Protein AF-A0A447XPR4-F1 (afdb_monomer_lite)

Organism: Escherichia coli (NCBI:txid562)

Secondary structure (DSSP, 8-state):
-------EEEEEEEEEEEETTEEEEEEEEEEEE--SSTT----EEEEEEEEEE-SSEEEETTEEEEEEEE-SSEEEEEEEEEE---B-GGG-S-TTTTTSPPB--EEEEEEEEEEEETTEEEEEEEEEESSSSS--EEEEEEEE--EEETTEEE--EEEEEE-

InterPro domains:
  IPR010583 MltA-interacting MipA [PF06629] (26-159)
  IPR010583 MltA-interacting MipA [PTHR38776] (8-159)

Structure (mmCIF, N/CA/C/O backbone):
data_AF-A0A447XPR4-F1
#
_entry.id   AF-A0A447XPR4-F1
#
loop_
_atom_site.group_PDB
_atom_site.id
_atom_site.type_symbol
_atom_site.label_atom_id
_atom_site.label_alt_id
_atom_site.label_comp_id
_atom_site.label_asym_id
_atom_site.label_entity_id
_atom_site.label_seq_id
_atom_site.pdbx_PDB_ins_code
_atom_site.Cartn_x
_atom_site.Cartn_y
_atom_site.Cartn_z
_atom_site.occupancy
_atom_site.B_iso_or_equiv
_atom_site.auth_seq_id
_atom_site.auth_comp_id
_atom_site.auth_asym_id
_atom_site.auth_atom_id
_atom_site.pdbx_PDB_model_num
ATOM 1 N N . MET A 1 1 ? -11.803 1.431 -34.911 1.00 31.41 1 MET A N 1
ATOM 2 C CA . MET A 1 1 ? -10.646 1.442 -33.993 1.00 31.41 1 MET A CA 1
ATOM 3 C C . MET A 1 1 ? -11.078 0.717 -32.724 1.00 31.41 1 MET A C 1
ATOM 5 O O . MET A 1 1 ? -11.823 1.290 -31.942 1.00 31.41 1 MET A O 1
ATOM 9 N N . LEU A 1 2 ? -10.774 -0.583 -32.605 1.00 31.17 2 LEU A N 1
ATOM 10 C CA . LEU A 1 2 ? -11.111 -1.371 -31.412 1.00 31.17 2 LEU A CA 1
ATOM 11 C C . LEU A 1 2 ? -10.099 -1.040 -30.312 1.00 31.17 2 LEU A C 1
ATOM 13 O O . LEU A 1 2 ? -8.899 -1.207 -30.506 1.00 31.17 2 LEU A O 1
ATOM 17 N N . ILE A 1 3 ? -10.584 -0.550 -29.175 1.00 37.62 3 ILE A N 1
ATOM 18 C CA . ILE A 1 3 ? -9.780 -0.409 -27.963 1.00 37.62 3 ILE A CA 1
ATOM 19 C C . ILE A 1 3 ? -9.655 -1.818 -27.379 1.00 37.62 3 ILE A C 1
ATOM 21 O O . ILE A 1 3 ? -10.603 -2.315 -26.768 1.00 37.62 3 ILE A O 1
ATOM 25 N N . ASN A 1 4 ? -8.523 -2.489 -27.600 1.00 38.50 4 ASN A N 1
ATOM 26 C CA . ASN A 1 4 ? -8.233 -3.741 -26.905 1.00 38.50 4 ASN A CA 1
ATOM 27 C C . ASN A 1 4 ? -8.067 -3.423 -25.413 1.00 38.50 4 ASN A C 1
ATOM 29 O O . ASN A 1 4 ? -7.217 -2.626 -25.020 1.00 38.50 4 ASN A O 1
ATOM 33 N N . ARG A 1 5 ? -8.947 -3.990 -24.584 1.00 43.53 5 ARG A N 1
ATOM 34 C CA . ARG A 1 5 ? -8.928 -3.831 -23.128 1.00 43.53 5 ARG A CA 1
ATOM 35 C C . ARG A 1 5 ? -8.003 -4.902 -22.554 1.00 43.53 5 ARG A C 1
ATOM 37 O O . ARG A 1 5 ? -8.388 -6.065 -22.531 1.00 43.53 5 ARG A O 1
ATOM 44 N N . ASN A 1 6 ? -6.813 -4.517 -22.100 1.00 50.50 6 ASN A N 1
ATOM 45 C CA . ASN A 1 6 ? -5.884 -5.437 -21.441 1.00 50.50 6 ASN A CA 1
ATOM 46 C C . ASN A 1 6 ? -6.475 -5.879 -20.093 1.00 50.50 6 ASN A C 1
ATOM 48 O O . ASN A 1 6 ? -6.872 -5.038 -19.283 1.00 50.50 6 ASN A O 1
ATOM 52 N N . ILE A 1 7 ? -6.555 -7.190 -19.859 1.00 54.50 7 ILE A N 1
ATOM 53 C CA . ILE A 1 7 ? -7.036 -7.770 -18.600 1.00 54.50 7 ILE A CA 1
ATOM 54 C C . ILE A 1 7 ? -5.824 -8.299 -17.834 1.00 54.50 7 ILE A C 1
ATOM 56 O O . ILE A 1 7 ? -5.036 -9.073 -18.370 1.00 54.50 7 ILE A O 1
ATOM 60 N N . VAL A 1 8 ? -5.692 -7.889 -16.573 1.00 52.56 8 VAL A N 1
ATOM 61 C CA . VAL A 1 8 ? -4.718 -8.453 -15.633 1.00 52.56 8 VAL A CA 1
ATOM 62 C C . VAL A 1 8 ? -5.486 -9.238 -14.586 1.00 52.56 8 VAL A C 1
ATOM 64 O O . VAL A 1 8 ? -6.390 -8.695 -13.950 1.00 52.56 8 VAL A O 1
ATOM 67 N N . ALA A 1 9 ? -5.134 -10.508 -14.411 1.00 58.97 9 ALA A N 1
ATOM 68 C CA . ALA A 1 9 ? -5.675 -11.342 -13.346 1.00 58.97 9 ALA A CA 1
ATOM 69 C C . ALA A 1 9 ? -4.561 -11.653 -12.343 1.00 58.97 9 ALA A C 1
ATOM 71 O O . ALA A 1 9 ? -3.502 -12.146 -12.726 1.00 58.97 9 ALA A O 1
ATOM 72 N N . LEU A 1 10 ? -4.801 -11.364 -11.063 1.00 58.16 10 LEU A N 1
ATOM 73 C CA . LEU A 1 10 ? -3.881 -11.672 -9.971 1.00 58.16 10 LEU A CA 1
ATOM 74 C C . LEU A 1 10 ? -4.537 -12.681 -9.030 1.00 58.16 10 LEU A C 1
ATOM 76 O O . LEU A 1 10 ? -5.582 -12.400 -8.444 1.00 58.16 10 LEU A O 1
ATOM 80 N N . PHE A 1 11 ? -3.901 -13.835 -8.863 1.00 63.38 11 PHE A N 1
ATOM 81 C CA . PHE A 1 11 ? -4.259 -14.817 -7.844 1.00 63.38 11 PHE A CA 1
ATOM 82 C C . PHE A 1 11 ? -3.203 -14.799 -6.745 1.00 63.38 11 PHE A C 1
ATOM 84 O O . PHE A 1 11 ? -2.014 -14.798 -7.040 1.00 63.38 11 PHE A O 1
ATOM 91 N N . ALA A 1 12 ? -3.623 -14.783 -5.482 1.00 65.06 12 ALA A N 1
ATOM 92 C CA . ALA A 1 12 ? -2.742 -14.661 -4.324 1.00 65.06 12 ALA A CA 1
ATOM 93 C C . ALA A 1 12 ? -3.135 -15.665 -3.233 1.00 65.06 12 ALA A C 1
ATOM 95 O O . ALA A 1 12 ? -4.311 -15.769 -2.886 1.00 65.06 12 ALA A O 1
ATOM 96 N N . LEU A 1 13 ? -2.151 -16.371 -2.671 1.00 61.84 13 LEU A N 1
ATOM 97 C CA . LEU A 1 13 ? -2.306 -17.289 -1.540 1.00 61.84 13 LEU A CA 1
ATOM 98 C C . LEU A 1 13 ? -1.383 -16.851 -0.388 1.00 61.84 13 LEU A C 1
ATOM 100 O O . LEU A 1 13 ? -0.225 -17.274 -0.330 1.00 61.84 13 LEU A O 1
ATOM 104 N N . PRO A 1 14 ? -1.857 -15.978 0.519 1.00 65.12 14 PRO A N 1
ATOM 105 C CA . PRO A 1 14 ? -1.104 -15.599 1.707 1.00 65.12 14 PRO A CA 1
ATOM 106 C C . PRO A 1 14 ? -1.233 -16.643 2.822 1.00 65.12 14 PRO A C 1
ATOM 108 O O . PRO A 1 14 ? -2.327 -17.123 3.121 1.00 65.12 14 PRO A O 1
ATOM 111 N N . PHE A 1 15 ? -0.116 -16.951 3.476 1.00 64.38 15 PHE A N 1
ATOM 112 C CA . PHE A 1 15 ? -0.066 -17.639 4.760 1.00 64.38 15 PHE A CA 1
ATOM 113 C C . PHE A 1 15 ? 0.226 -16.608 5.855 1.00 64.38 15 PHE A C 1
ATOM 115 O O . PHE A 1 15 ? 1.185 -15.843 5.761 1.00 64.38 15 PHE A O 1
ATOM 122 N N . MET A 1 16 ? -0.610 -16.564 6.890 1.00 58.78 16 MET A N 1
ATOM 123 C CA . MET A 1 16 ? -0.432 -15.639 8.012 1.00 58.78 16 MET A CA 1
ATOM 124 C C . MET A 1 16 ? 0.160 -16.383 9.207 1.00 58.78 16 MET A C 1
ATOM 126 O O . MET A 1 16 ? -0.382 -17.404 9.633 1.00 58.78 16 MET A O 1
ATOM 130 N N . ALA A 1 17 ? 1.256 -15.862 9.754 1.00 50.12 17 ALA A N 1
ATOM 131 C CA . ALA A 1 17 ? 1.842 -16.304 11.008 1.00 50.12 17 ALA A CA 1
ATOM 132 C C . ALA A 1 17 ? 1.705 -15.170 12.034 1.00 50.12 17 ALA A C 1
ATOM 134 O O . ALA A 1 17 ? 2.303 -14.104 11.900 1.00 50.12 17 ALA A O 1
ATOM 135 N N . SER A 1 18 ? 0.894 -15.389 13.068 1.00 45.38 18 SER A N 1
ATOM 136 C CA . SER A 1 18 ? 0.719 -14.409 14.142 1.00 45.38 18 SER A CA 1
ATOM 137 C C . SER A 1 18 ? 1.753 -14.656 15.240 1.00 45.38 18 SER A C 1
ATOM 139 O O . SER A 1 18 ? 1.857 -15.769 15.760 1.00 45.38 18 SER A O 1
ATOM 141 N N . ALA A 1 19 ? 2.517 -13.624 15.592 1.00 38.69 19 ALA A N 1
ATOM 142 C CA . ALA A 1 19 ? 3.447 -13.632 16.714 1.00 38.69 19 ALA A CA 1
ATOM 143 C C . ALA A 1 19 ? 3.264 -12.314 17.481 1.00 38.69 19 ALA A C 1
ATOM 145 O O . ALA A 1 19 ? 3.906 -11.328 17.155 1.00 38.69 19 ALA A O 1
ATOM 146 N N . THR A 1 20 ? 2.338 -12.314 18.453 1.00 47.53 20 THR A N 1
ATOM 147 C CA . THR A 1 20 ? 2.033 -11.262 19.459 1.00 47.53 20 THR A CA 1
ATOM 148 C C . THR A 1 20 ? 2.114 -9.793 19.001 1.00 47.53 20 THR A C 1
ATOM 150 O O . THR A 1 20 ? 3.193 -9.286 18.717 1.00 47.53 20 THR A O 1
ATOM 153 N N . ALA A 1 21 ? 0.977 -9.082 19.041 1.00 53.97 21 ALA A N 1
ATOM 154 C CA . ALA A 1 21 ? 0.765 -7.668 18.660 1.00 53.97 21 ALA A CA 1
ATOM 155 C C . ALA A 1 21 ? 1.089 -7.293 17.199 1.00 53.97 21 ALA A C 1
ATOM 157 O O . ALA A 1 21 ? 0.502 -6.356 16.677 1.00 53.97 21 ALA A O 1
ATOM 158 N N . SER A 1 22 ? 1.947 -8.053 16.519 1.00 62.41 22 SER A N 1
ATOM 159 C CA . SER A 1 22 ? 2.247 -7.895 15.098 1.00 62.41 22 SER A CA 1
ATOM 160 C C . SER A 1 22 ? 1.913 -9.156 14.306 1.00 62.41 22 SER A C 1
ATOM 162 O O . SER A 1 22 ? 2.076 -10.281 14.792 1.00 62.41 22 SER A O 1
ATOM 164 N N . GLU A 1 23 ? 1.442 -8.974 13.075 1.00 81.50 23 GLU A N 1
ATOM 165 C CA . GLU A 1 23 ? 1.099 -10.075 12.176 1.00 81.50 23 GLU A CA 1
ATOM 166 C C . GLU A 1 23 ? 2.029 -10.070 10.965 1.00 81.50 23 GLU A C 1
ATOM 168 O O . GLU A 1 23 ? 1.984 -9.165 10.131 1.00 81.50 23 GLU A O 1
ATOM 173 N N . LEU A 1 24 ? 2.874 -11.100 10.860 1.00 81.38 24 LEU A N 1
ATOM 174 C CA . LEU A 1 24 ? 3.709 -11.329 9.686 1.00 81.38 24 LEU A CA 1
ATOM 175 C C . LEU A 1 24 ? 3.003 -12.319 8.759 1.00 81.38 24 LEU A C 1
ATOM 177 O O . LEU A 1 24 ? 2.637 -13.429 9.140 1.00 81.38 24 LEU A O 1
ATOM 181 N N . SER A 1 25 ? 2.850 -11.933 7.504 1.00 79.56 25 SER A N 1
ATOM 182 C CA . SER A 1 25 ? 2.228 -12.742 6.468 1.00 79.56 25 SER A CA 1
ATOM 183 C C . SER A 1 25 ? 3.182 -12.925 5.302 1.00 79.56 25 SER A C 1
ATOM 185 O O . SER A 1 25 ? 3.753 -11.967 4.787 1.00 79.56 25 SER A O 1
ATOM 187 N N . ILE A 1 26 ? 3.341 -14.170 4.871 1.00 76.44 26 ILE A N 1
ATOM 188 C CA . ILE A 1 26 ? 4.151 -14.534 3.713 1.00 76.44 26 ILE A CA 1
ATOM 189 C C . ILE A 1 26 ? 3.273 -15.368 2.793 1.00 76.44 26 ILE A C 1
ATOM 191 O O . ILE A 1 26 ? 2.601 -16.302 3.212 1.00 76.44 26 ILE A O 1
ATOM 195 N N . GLY A 1 27 ? 3.261 -15.030 1.520 1.00 73.50 27 GLY A N 1
ATOM 196 C CA . GLY A 1 27 ? 2.448 -15.659 0.504 1.00 73.50 27 GLY A CA 1
ATOM 197 C C . GLY A 1 27 ? 3.154 -15.689 -0.830 1.00 73.50 27 GLY A C 1
ATOM 198 O O . GLY A 1 27 ? 4.202 -15.079 -1.032 1.00 73.50 27 GLY A O 1
ATOM 199 N N . ALA A 1 28 ? 2.523 -16.371 -1.767 1.00 71.75 28 ALA A N 1
ATOM 200 C CA . ALA A 1 28 ? 2.884 -16.294 -3.166 1.00 71.75 28 ALA A CA 1
ATOM 201 C C . ALA A 1 28 ? 1.612 -16.107 -3.988 1.00 71.75 28 ALA A C 1
ATOM 203 O O . ALA A 1 28 ? 0.534 -16.587 -3.631 1.00 71.75 28 ALA A O 1
ATOM 204 N N . GLY A 1 29 ? 1.735 -15.381 -5.0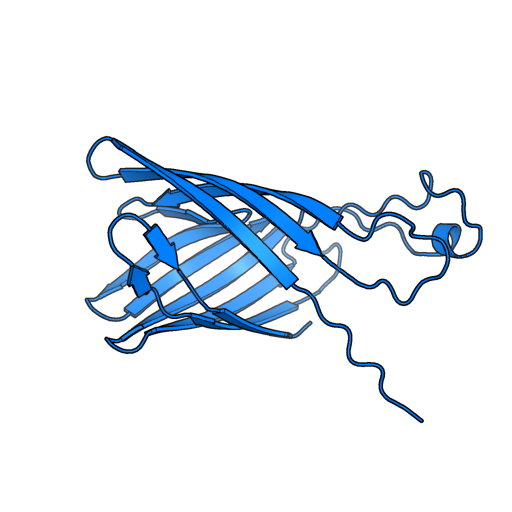84 1.00 70.00 29 GLY A N 1
ATOM 205 C CA . GLY A 1 29 ? 0.700 -15.203 -6.078 1.00 70.00 29 GLY A CA 1
ATOM 206 C C . GLY A 1 29 ? 1.216 -15.503 -7.473 1.00 70.00 29 GLY A C 1
ATOM 207 O O . GLY A 1 29 ? 2.414 -15.665 -7.691 1.00 70.00 29 GLY A O 1
ATOM 208 N N . ALA A 1 30 ? 0.297 -15.566 -8.421 1.00 69.81 30 ALA A N 1
ATOM 209 C CA . ALA A 1 30 ? 0.592 -15.609 -9.838 1.00 69.81 30 ALA A CA 1
ATOM 210 C C . ALA A 1 30 ? -0.192 -14.488 -10.523 1.00 69.81 30 ALA A C 1
ATOM 212 O O . ALA A 1 30 ? -1.401 -14.354 -10.316 1.00 69.81 30 ALA A O 1
ATOM 213 N N . ALA A 1 31 ? 0.496 -13.678 -11.322 1.00 67.31 31 ALA A N 1
ATOM 214 C CA . ALA A 1 31 ? -0.136 -12.714 -12.210 1.00 67.31 31 ALA A CA 1
ATOM 215 C C . ALA A 1 31 ? -0.161 -13.268 -13.628 1.00 67.31 31 ALA A C 1
ATOM 217 O O . ALA A 1 31 ? 0.876 -13.696 -14.135 1.00 67.31 31 ALA A O 1
ATOM 218 N N . TYR A 1 32 ? -1.332 -13.213 -14.255 1.00 65.38 32 TYR A N 1
ATOM 219 C CA . TYR A 1 32 ? -1.505 -13.468 -15.676 1.00 65.38 32 TYR A CA 1
ATOM 220 C C . TYR A 1 32 ? -1.730 -12.149 -16.421 1.00 65.38 32 TYR A C 1
ATOM 222 O O . TYR A 1 32 ? -2.599 -11.358 -16.034 1.00 65.38 32 TYR A O 1
ATOM 230 N N . ASN A 1 33 ? -0.954 -11.911 -17.479 1.00 62.84 33 ASN A N 1
ATOM 231 C CA . ASN A 1 33 ? -1.045 -10.719 -18.320 1.00 62.84 33 ASN A CA 1
ATOM 232 C C . ASN A 1 33 ? -0.963 -11.113 -19.801 1.00 62.84 33 ASN A C 1
ATOM 234 O O . ASN A 1 33 ? -0.011 -11.774 -20.208 1.00 62.84 33 ASN A O 1
ATOM 238 N N . GLU A 1 34 ? -1.939 -10.685 -20.605 1.00 57.69 34 GLU A N 1
ATOM 239 C CA . GLU A 1 34 ? -1.790 -10.719 -22.062 1.00 57.69 34 GLU A CA 1
ATOM 240 C C . GLU A 1 34 ? -1.021 -9.481 -22.522 1.00 57.69 34 GLU A C 1
ATOM 242 O O . GLU A 1 34 ? -1.547 -8.363 -22.513 1.00 57.69 34 GLU A O 1
ATOM 247 N N . SER A 1 35 ? 0.236 -9.688 -22.920 1.00 49.84 35 SER A N 1
ATOM 248 C CA . SER A 1 35 ? 1.060 -8.620 -23.475 1.00 49.84 35 SER A CA 1
ATOM 249 C C . SER A 1 35 ? 0.580 -8.252 -24.887 1.00 49.84 35 SER A C 1
ATOM 251 O O . SER A 1 35 ? 0.417 -9.139 -25.728 1.00 49.84 35 SER A O 1
ATOM 253 N N . PRO A 1 36 ? 0.398 -6.956 -25.205 1.00 45.59 36 PRO A N 1
ATOM 254 C CA . PRO A 1 36 ? 0.146 -6.504 -26.573 1.00 45.59 36 PRO A CA 1
ATOM 255 C C . PRO A 1 36 ? 1.409 -6.542 -27.456 1.00 45.59 36 PRO A C 1
ATOM 257 O O . PRO A 1 36 ? 1.311 -6.337 -28.667 1.00 45.59 36 PRO A O 1
ATOM 260 N N . TYR A 1 37 ? 2.589 -6.788 -26.874 1.00 44.28 37 TYR A N 1
ATOM 261 C CA . TYR A 1 37 ? 3.859 -6.869 -27.592 1.00 44.28 37 TYR A CA 1
ATOM 262 C C . TYR A 1 37 ? 4.133 -8.308 -28.038 1.00 44.28 37 TYR A C 1
ATOM 264 O O . TYR A 1 37 ? 4.169 -9.234 -27.226 1.00 44.28 37 TYR A O 1
ATOM 272 N N . ARG A 1 38 ? 4.335 -8.500 -29.349 1.00 37.91 38 ARG A N 1
ATOM 273 C CA . ARG A 1 38 ? 4.772 -9.789 -29.912 1.00 37.91 38 ARG A CA 1
ATOM 274 C C . ARG A 1 38 ? 6.160 -10.121 -29.348 1.00 37.91 38 ARG A C 1
ATOM 276 O O . ARG A 1 38 ? 7.002 -9.239 -29.325 1.00 37.91 38 ARG A O 1
ATOM 283 N N . GLY A 1 39 ? 6.373 -11.363 -28.905 1.00 43.94 39 GLY A N 1
ATOM 284 C CA . GLY A 1 39 ? 7.676 -11.858 -28.422 1.00 43.94 39 GLY A CA 1
ATOM 285 C C . GLY A 1 39 ? 7.695 -12.321 -26.960 1.00 43.94 39 GLY A C 1
ATOM 286 O O . GLY A 1 39 ? 8.518 -13.156 -26.599 1.00 43.94 39 GLY A O 1
ATOM 287 N N . TYR A 1 40 ? 6.744 -11.881 -26.130 1.00 42.62 40 TYR A N 1
ATOM 288 C CA . TYR A 1 40 ? 6.601 -12.385 -24.760 1.00 42.62 40 TYR A CA 1
ATOM 289 C C . TYR A 1 40 ? 5.807 -13.701 -24.744 1.00 42.62 40 TYR A C 1
ATOM 291 O O . TYR A 1 40 ? 4.593 -13.699 -24.922 1.00 42.62 40 TYR A O 1
ATOM 299 N N . ASN A 1 41 ? 6.499 -14.827 -24.535 1.00 50.94 41 ASN A N 1
ATOM 300 C CA . ASN A 1 41 ? 5.894 -16.165 -24.409 1.00 50.94 41 ASN A CA 1
ATOM 301 C C . ASN A 1 41 ? 5.551 -16.559 -22.955 1.00 50.94 41 ASN A C 1
ATOM 303 O O . ASN A 1 41 ? 4.932 -17.600 -22.736 1.00 50.94 41 ASN A O 1
ATOM 307 N N . GLU A 1 42 ? 5.921 -15.749 -21.957 1.00 52.34 42 GLU A N 1
ATOM 308 C CA . GLU A 1 42 ? 5.598 -15.994 -20.545 1.00 52.34 42 GLU A CA 1
ATOM 309 C C . GLU A 1 42 ? 4.474 -15.075 -20.059 1.00 52.34 42 GLU A C 1
ATOM 311 O O . GLU A 1 42 ? 4.696 -13.955 -19.598 1.00 52.34 42 GLU A O 1
ATOM 316 N N . ASN A 1 43 ? 3.243 -15.584 -20.129 1.00 63.59 43 ASN A N 1
ATOM 317 C CA . ASN A 1 43 ? 2.048 -14.848 -19.706 1.00 63.59 43 ASN A CA 1
ATOM 318 C C . ASN A 1 43 ? 1.788 -14.931 -18.196 1.00 63.59 43 ASN A C 1
ATOM 320 O O . ASN A 1 43 ? 0.865 -14.285 -17.712 1.00 63.59 43 ASN A O 1
ATOM 324 N N . THR A 1 44 ? 2.548 -15.746 -17.453 1.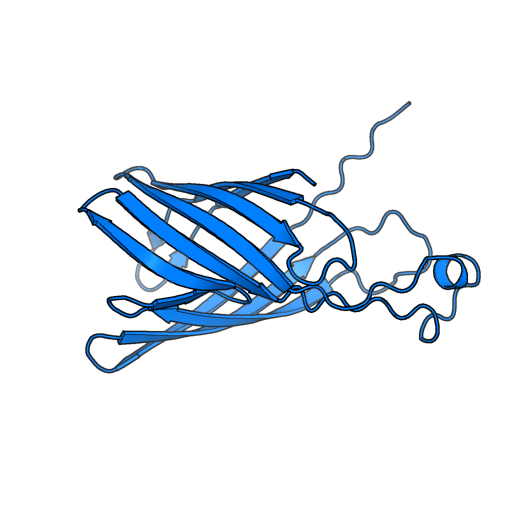00 63.09 44 THR A N 1
ATOM 325 C CA . THR A 1 44 ? 2.337 -15.994 -16.017 1.00 63.09 44 THR A CA 1
ATOM 326 C C . THR A 1 44 ? 3.610 -15.710 -15.233 1.00 63.09 44 THR A C 1
ATOM 328 O O . THR A 1 44 ? 4.644 -16.306 -15.514 1.00 63.09 44 THR A O 1
ATOM 331 N N . LYS A 1 45 ? 3.536 -14.841 -14.220 1.00 67.06 45 LYS A N 1
ATOM 332 C CA . LYS A 1 45 ? 4.663 -14.521 -13.330 1.00 67.06 45 LYS A CA 1
ATOM 333 C C . LYS A 1 45 ? 4.323 -14.847 -11.884 1.00 67.06 45 LYS A C 1
ATOM 335 O O . LYS A 1 45 ? 3.258 -14.460 -11.405 1.00 67.06 45 LYS A O 1
ATOM 340 N N . ALA A 1 46 ? 5.228 -15.531 -11.188 1.00 70.75 46 ALA A N 1
ATOM 341 C CA . ALA A 1 46 ? 5.125 -15.721 -9.747 1.00 70.75 46 ALA A CA 1
ATOM 342 C C . ALA A 1 46 ? 5.449 -14.406 -9.022 1.00 70.75 46 ALA A C 1
ATOM 344 O O . ALA A 1 46 ? 6.406 -13.718 -9.369 1.00 70.75 46 ALA A O 1
ATOM 345 N N . ILE A 1 47 ? 4.648 -14.062 -8.017 1.00 70.62 47 ILE A N 1
ATOM 346 C CA . ILE A 1 47 ? 4.772 -12.832 -7.237 1.00 70.62 47 ILE A CA 1
ATOM 347 C C . ILE A 1 47 ? 4.876 -13.214 -5.763 1.00 70.62 47 ILE A C 1
ATOM 349 O O . ILE A 1 47 ? 3.888 -13.688 -5.198 1.00 70.62 47 ILE A O 1
ATOM 353 N N . PRO A 1 48 ? 6.033 -13.030 -5.109 1.00 68.38 48 PRO A N 1
ATOM 354 C CA . PRO A 1 48 ? 6.104 -13.180 -3.666 1.00 68.38 48 PRO A CA 1
ATOM 355 C C . PRO A 1 48 ? 5.266 -12.085 -3.003 1.00 68.38 48 PRO A C 1
ATOM 357 O O . PRO A 1 48 ? 5.270 -10.925 -3.414 1.00 68.38 48 PRO A O 1
ATOM 360 N N . LEU A 1 49 ? 4.534 -12.461 -1.965 1.00 75.50 49 LEU A N 1
ATOM 361 C CA . LEU A 1 49 ? 3.698 -11.564 -1.186 1.00 75.50 49 LEU A CA 1
ATOM 362 C C . LEU A 1 49 ? 4.237 -11.561 0.233 1.00 75.50 49 LEU A C 1
ATOM 364 O O . LEU A 1 49 ? 4.242 -12.588 0.898 1.00 75.50 49 LEU A O 1
ATOM 368 N N . ILE A 1 50 ? 4.704 -10.414 0.698 1.00 78.62 50 ILE A N 1
ATOM 369 C CA . ILE A 1 50 ? 5.171 -10.252 2.072 1.00 78.62 50 ILE A CA 1
ATOM 370 C C . ILE A 1 50 ? 4.345 -9.132 2.680 1.00 78.62 50 ILE A C 1
ATOM 372 O O . ILE A 1 50 ? 4.063 -8.124 2.028 1.00 78.62 50 ILE A O 1
ATOM 376 N N . SER A 1 51 ? 3.873 -9.320 3.902 1.00 83.81 51 SER A N 1
ATOM 377 C CA . SER A 1 51 ? 3.166 -8.282 4.638 1.00 83.81 51 SER A CA 1
ATOM 378 C C . SER A 1 51 ? 3.493 -8.369 6.116 1.00 83.81 51 SER A C 1
ATOM 380 O O . SER A 1 51 ? 3.654 -9.455 6.654 1.00 83.81 51 SER A O 1
ATOM 382 N N . TYR A 1 52 ? 3.600 -7.224 6.762 1.00 85.38 52 TYR A N 1
ATOM 383 C CA . TYR A 1 52 ? 3.806 -7.076 8.188 1.00 85.38 52 TYR A CA 1
ATOM 384 C C . TYR A 1 52 ? 2.868 -5.975 8.666 1.00 85.38 52 TYR A C 1
ATOM 386 O O . TYR A 1 52 ? 2.904 -4.871 8.127 1.00 85.38 52 TYR A O 1
ATOM 394 N N . GLU A 1 53 ? 2.046 -6.261 9.663 1.00 90.06 53 GLU A N 1
ATOM 395 C CA . GLU A 1 53 ? 1.153 -5.282 10.279 1.00 90.06 53 GLU A CA 1
ATOM 396 C C . GLU A 1 53 ? 1.579 -5.074 11.736 1.00 90.06 53 GLU A C 1
ATOM 398 O O . GLU A 1 53 ? 1.685 -6.037 12.500 1.00 90.06 53 GLU A O 1
ATOM 403 N N . GLY A 1 54 ? 1.835 -3.820 12.105 1.00 87.19 54 GLY A N 1
ATOM 404 C CA . GLY A 1 54 ? 2.074 -3.377 13.477 1.00 87.19 54 GLY A CA 1
ATOM 405 C C . GLY A 1 54 ? 1.254 -2.124 13.797 1.00 87.19 54 GLY A C 1
ATOM 406 O O . GLY A 1 54 ? 0.556 -1.592 12.937 1.00 87.19 54 GLY A O 1
ATOM 407 N N . ASP A 1 55 ? 1.359 -1.623 15.030 1.00 88.81 55 ASP A N 1
ATOM 408 C CA . ASP A 1 55 ? 0.474 -0.553 15.526 1.00 88.81 55 ASP A CA 1
ATOM 409 C C . ASP A 1 55 ? 0.725 0.824 14.885 1.00 88.81 55 ASP A C 1
ATOM 411 O O . ASP A 1 55 ? -0.168 1.662 14.805 1.00 88.81 55 ASP A O 1
ATOM 415 N N . THR A 1 56 ? 1.965 1.106 14.473 1.00 89.50 56 THR A N 1
ATOM 416 C CA . THR A 1 56 ? 2.367 2.419 13.917 1.00 89.50 56 THR A CA 1
ATOM 417 C C . THR A 1 56 ? 2.944 2.308 12.512 1.00 89.50 56 THR A C 1
ATOM 419 O O . THR A 1 56 ? 2.901 3.266 11.743 1.00 89.50 56 THR A O 1
ATOM 422 N N . PHE A 1 57 ? 3.488 1.148 12.153 1.00 91.25 57 PHE A N 1
ATOM 423 C CA . PHE A 1 57 ? 4.087 0.925 10.847 1.00 91.25 57 PHE A CA 1
ATOM 424 C C . PHE A 1 57 ? 3.634 -0.408 10.270 1.00 91.25 57 PHE A C 1
ATOM 426 O O . PHE A 1 57 ? 3.418 -1.376 10.999 1.00 91.25 57 PHE A O 1
ATOM 433 N N . TYR A 1 58 ? 3.539 -0.451 8.948 1.00 91.75 58 TYR A N 1
ATOM 434 C CA . TYR A 1 58 ? 3.232 -1.661 8.208 1.00 91.75 58 TYR A CA 1
ATOM 435 C C . TYR A 1 58 ? 4.143 -1.803 6.994 1.00 91.75 58 TYR A C 1
ATOM 437 O O . TYR A 1 58 ? 4.670 -0.833 6.444 1.00 91.75 58 TYR A O 1
ATOM 445 N N . VAL A 1 59 ? 4.283 -3.041 6.545 1.00 88.06 59 VAL A N 1
ATOM 446 C CA . VAL A 1 59 ? 4.822 -3.394 5.238 1.00 88.06 59 VAL A CA 1
ATOM 447 C C . VAL A 1 59 ? 3.715 -4.128 4.504 1.00 88.06 59 VAL A C 1
ATOM 449 O O . VAL A 1 59 ? 3.268 -5.176 4.947 1.00 88.06 59 VAL A O 1
ATOM 452 N N . ARG A 1 60 ? 3.253 -3.598 3.378 1.00 86.50 60 ARG A N 1
ATOM 453 C CA . ARG A 1 60 ? 2.258 -4.242 2.517 1.00 86.50 60 ARG A CA 1
ATOM 454 C C . ARG A 1 60 ? 2.888 -4.418 1.144 1.00 86.50 60 ARG A C 1
ATOM 456 O O . ARG A 1 60 ? 3.004 -3.461 0.384 1.00 86.50 60 ARG A O 1
ATOM 463 N N . GLN A 1 61 ? 3.314 -5.643 0.841 1.00 82.50 61 GLN A N 1
ATOM 464 C CA . GLN A 1 61 ? 4.026 -5.992 -0.390 1.00 82.50 61 GLN A CA 1
ATOM 465 C C . GLN A 1 61 ? 5.302 -5.148 -0.547 1.00 82.50 61 GLN A C 1
ATOM 467 O O . GLN A 1 61 ? 6.232 -5.301 0.238 1.00 82.50 61 GLN A O 1
ATOM 472 N N . THR A 1 62 ? 5.349 -4.257 -1.536 1.00 78.12 62 THR A N 1
ATOM 473 C CA . THR A 1 62 ? 6.491 -3.373 -1.817 1.00 78.12 62 THR A CA 1
ATOM 474 C C . THR A 1 62 ? 6.337 -1.977 -1.205 1.00 78.12 62 THR A C 1
ATOM 476 O O . THR A 1 62 ? 7.141 -1.085 -1.485 1.00 78.12 62 THR A O 1
ATOM 479 N N . THR A 1 63 ? 5.309 -1.772 -0.378 1.00 84.81 63 THR A N 1
ATOM 480 C CA . THR A 1 63 ? 4.975 -0.482 0.229 1.00 84.81 63 THR A CA 1
ATOM 481 C C . THR A 1 63 ? 5.192 -0.522 1.733 1.00 84.81 63 THR A C 1
ATOM 483 O O . THR A 1 63 ? 4.591 -1.324 2.444 1.00 84.81 63 THR A O 1
A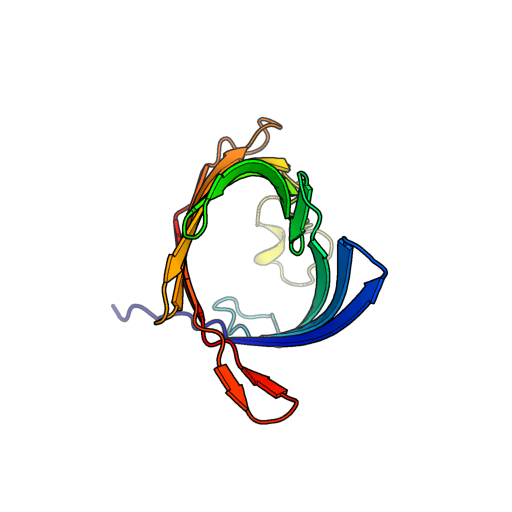TOM 486 N N . LEU A 1 64 ? 6.017 0.392 2.226 1.00 89.94 64 LEU A N 1
ATOM 487 C CA . LEU A 1 64 ? 6.127 0.748 3.633 1.00 89.94 64 LEU A CA 1
ATOM 488 C C . LEU A 1 64 ? 5.089 1.819 3.958 1.00 89.94 64 LEU A C 1
ATOM 490 O O . LEU A 1 64 ? 4.904 2.759 3.183 1.00 89.94 64 LEU A O 1
ATOM 494 N N . GLY A 1 65 ? 4.434 1.697 5.106 1.00 92.06 65 GLY A N 1
ATOM 495 C CA . GLY A 1 65 ? 3.471 2.673 5.592 1.00 92.06 65 GLY A CA 1
ATOM 496 C C . GLY A 1 65 ? 3.734 3.070 7.033 1.00 92.06 65 GLY A C 1
ATOM 497 O O . GLY A 1 65 ? 4.028 2.224 7.874 1.00 92.06 65 GLY A O 1
ATOM 498 N N . PHE A 1 66 ? 3.602 4.361 7.313 1.00 94.38 66 PHE A N 1
ATOM 499 C CA . PHE A 1 66 ? 3.605 4.935 8.651 1.00 94.38 66 PHE A CA 1
ATOM 500 C C . PHE A 1 66 ? 2.220 5.512 8.941 1.00 94.38 66 PHE A C 1
ATOM 502 O O . PHE A 1 66 ? 1.766 6.430 8.253 1.00 94.38 66 PHE A O 1
ATOM 509 N N . ILE A 1 67 ? 1.532 4.953 9.931 1.00 95.25 67 ILE A N 1
ATOM 510 C CA . ILE A 1 67 ? 0.158 5.305 10.283 1.00 95.25 67 ILE A CA 1
ATOM 511 C C . ILE A 1 67 ? 0.171 6.651 11.014 1.00 95.25 67 ILE A C 1
ATOM 513 O O . ILE A 1 67 ? 0.720 6.784 12.103 1.00 95.25 67 ILE A O 1
ATOM 517 N N . LEU A 1 68 ? -0.444 7.665 10.402 1.00 94.88 68 LEU A N 1
ATOM 518 C CA . LEU A 1 68 ? -0.604 8.997 10.991 1.00 94.88 68 LEU A CA 1
ATOM 519 C C . LEU A 1 68 ? -1.832 9.073 11.893 1.00 94.88 68 LEU A C 1
ATOM 521 O O . LEU A 1 68 ? -1.834 9.765 12.908 1.00 94.88 68 LEU A O 1
ATOM 525 N N . SER A 1 69 ? -2.909 8.409 11.482 1.00 94.12 69 SER A N 1
ATOM 526 C CA . SER A 1 69 ? -4.168 8.396 12.209 1.00 94.12 69 SER A CA 1
ATOM 527 C C . SER A 1 69 ? -4.907 7.104 11.917 1.00 94.12 69 SER A C 1
ATOM 529 O O . SER A 1 69 ? -5.046 6.714 10.757 1.00 94.12 69 SER A O 1
ATOM 531 N N . GLN A 1 70 ? -5.397 6.464 12.972 1.00 92.62 70 GLN A N 1
ATOM 532 C CA . GLN A 1 70 ? -6.231 5.278 12.882 1.00 92.62 70 GLN A CA 1
ATOM 533 C C . GLN A 1 70 ? -7.463 5.475 13.765 1.00 92.62 70 GLN A C 1
ATOM 535 O O . GLN A 1 70 ? -7.387 5.957 14.893 1.00 92.62 70 GLN A O 1
ATOM 540 N N . SER A 1 71 ? -8.622 5.154 13.217 1.00 91.81 71 SER A N 1
ATOM 541 C CA . SER A 1 71 ? -9.928 5.138 13.874 1.00 91.81 71 SER A CA 1
ATOM 542 C C . SER A 1 71 ? -10.622 3.828 13.516 1.00 91.81 71 SER A C 1
ATOM 544 O O . SER A 1 71 ? -10.170 3.121 12.621 1.00 91.81 71 SER A O 1
ATOM 546 N N . GLU A 1 72 ? -11.772 3.533 14.125 1.00 89.62 72 GLU A N 1
ATOM 547 C CA . GLU A 1 72 ? -12.508 2.280 13.864 1.00 89.62 72 GLU A CA 1
ATOM 548 C C . GLU A 1 72 ? -12.791 2.010 12.375 1.00 89.62 72 GLU A C 1
ATOM 550 O O . GLU A 1 72 ? -12.889 0.860 11.958 1.00 89.62 72 GLU A O 1
ATOM 555 N N . LYS A 1 73 ? -12.939 3.072 11.574 1.00 93.69 73 LYS A N 1
ATOM 556 C CA . LYS A 1 73 ? -13.269 2.981 10.146 1.00 93.69 73 LYS A CA 1
ATOM 557 C C . LYS A 1 73 ? -12.238 3.592 9.214 1.00 93.69 73 LYS A C 1
ATOM 559 O O . LYS A 1 73 ? -12.393 3.451 8.012 1.00 93.69 73 LYS A O 1
ATOM 564 N N . ASN A 1 74 ? -11.257 4.336 9.714 1.00 95.81 74 ASN A N 1
ATOM 565 C CA . ASN A 1 74 ? -10.370 5.115 8.854 1.00 95.81 74 ASN A CA 1
ATOM 566 C C . ASN A 1 74 ? -8.922 4.920 9.268 1.00 95.81 74 ASN A C 1
ATOM 568 O O . ASN A 1 74 ? -8.601 5.063 10.442 1.00 95.81 74 ASN A O 1
ATOM 572 N N . GLU A 1 75 ? -8.061 4.682 8.293 1.00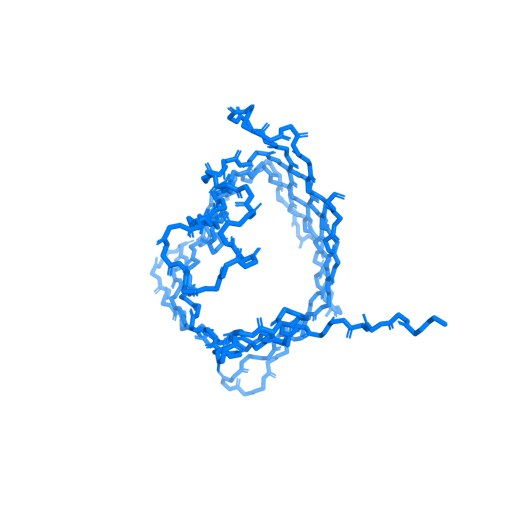 95.81 75 GLU A N 1
ATOM 573 C CA . GLU A 1 75 ? -6.614 4.658 8.466 1.00 95.81 75 GLU A CA 1
ATOM 574 C C . GLU A 1 75 ? -6.002 5.618 7.453 1.00 95.81 75 GLU A C 1
ATOM 576 O O . GLU A 1 75 ? -6.261 5.517 6.255 1.00 95.81 75 GLU A O 1
ATOM 581 N N . LEU A 1 76 ? -5.209 6.570 7.932 1.00 96.62 76 LEU A N 1
ATOM 582 C CA . LEU A 1 76 ? -4.420 7.472 7.108 1.00 96.62 76 LEU A CA 1
ATOM 583 C C . LEU A 1 76 ? -2.947 7.212 7.387 1.00 96.62 76 LEU A C 1
ATOM 585 O O . LEU A 1 76 ? -2.511 7.225 8.538 1.00 96.62 76 LEU A O 1
ATOM 589 N N . SER A 1 77 ? -2.176 7.017 6.325 1.00 96.75 77 SER A N 1
ATOM 590 C CA . SER A 1 77 ? -0.756 6.702 6.411 1.00 96.75 77 SER A CA 1
ATOM 591 C C . SER A 1 77 ? 0.063 7.504 5.410 1.00 96.75 77 SER A C 1
ATOM 593 O O . SER A 1 77 ? -0.409 7.809 4.313 1.00 96.75 77 SER A O 1
ATOM 595 N N . LEU A 1 78 ? 1.297 7.825 5.793 1.00 95.62 78 LEU A N 1
ATOM 596 C CA . LEU A 1 78 ? 2.350 8.151 4.838 1.00 95.62 78 LEU A CA 1
ATOM 597 C C . LEU A 1 78 ? 2.897 6.849 4.282 1.00 95.62 78 LEU A C 1
ATOM 599 O O . LEU A 1 78 ? 3.077 5.890 5.028 1.00 95.62 78 LEU A O 1
ATOM 603 N N . THR A 1 79 ? 3.186 6.819 2.993 1.00 93.25 79 THR A N 1
ATOM 604 C CA . THR A 1 79 ? 3.684 5.624 2.324 1.00 93.25 79 THR A CA 1
ATOM 605 C C . THR A 1 79 ? 4.992 5.908 1.624 1.00 93.25 79 THR A C 1
ATOM 607 O O . THR A 1 79 ? 5.149 6.959 1.010 1.00 93.25 79 THR A O 1
ATOM 610 N N . ALA A 1 80 ? 5.896 4.941 1.654 1.00 88.94 80 ALA A N 1
ATOM 611 C CA . ALA A 1 80 ? 7.060 4.891 0.793 1.00 88.94 80 ALA A CA 1
ATOM 612 C C . ALA A 1 80 ? 7.060 3.532 0.101 1.00 88.94 80 ALA A C 1
ATOM 614 O O . ALA A 1 80 ? 7.022 2.499 0.763 1.00 88.94 80 ALA A O 1
ATOM 615 N N . SER A 1 81 ? 7.070 3.508 -1.222 1.00 80.94 81 SER A N 1
ATOM 616 C CA . SER A 1 81 ? 7.088 2.264 -1.985 1.00 80.94 81 SER A CA 1
ATOM 617 C C . SER A 1 81 ? 8.266 2.254 -2.929 1.00 80.94 81 SER A C 1
ATOM 619 O O . SER A 1 81 ? 8.497 3.221 -3.656 1.00 80.94 81 SER A O 1
ATOM 621 N N . TRP A 1 82 ? 8.973 1.135 -2.957 1.00 67.62 82 TRP A N 1
ATOM 622 C CA . TRP A 1 82 ? 9.931 0.872 -4.014 1.00 67.62 82 TRP A CA 1
ATOM 623 C C . TRP A 1 82 ? 9.179 0.188 -5.150 1.00 67.62 82 TRP A C 1
ATOM 625 O O . TRP A 1 82 ? 8.488 -0.806 -4.929 1.00 67.62 82 TRP A O 1
ATOM 635 N N . MET A 1 83 ? 9.282 0.726 -6.361 1.00 60.34 83 MET A N 1
ATOM 636 C CA . MET A 1 83 ? 8.901 0.006 -7.570 1.00 60.34 83 MET A CA 1
ATOM 637 C C . MET A 1 83 ? 10.139 -0.717 -8.116 1.00 60.34 83 MET A C 1
ATOM 639 O O . MET A 1 83 ? 10.939 -0.088 -8.806 1.00 60.34 83 MET A O 1
ATOM 643 N N . PRO A 1 84 ? 10.313 -2.027 -7.853 1.00 46.53 84 PRO A N 1
ATOM 644 C CA . PRO A 1 84 ? 11.437 -2.809 -8.372 1.00 46.53 84 PRO A CA 1
ATOM 645 C C . PRO A 1 84 ? 11.254 -3.179 -9.854 1.00 46.53 84 PRO A C 1
ATOM 647 O O . PRO A 1 84 ? 11.804 -4.171 -10.318 1.00 46.53 84 PRO A O 1
ATOM 650 N N . LEU A 1 85 ? 10.429 -2.433 -10.600 1.00 46.06 85 LEU A N 1
ATOM 651 C CA . LEU A 1 85 ? 10.239 -2.636 -12.034 1.00 46.06 85 LEU A CA 1
ATOM 652 C C . LEU A 1 85 ? 11.445 -2.055 -12.774 1.00 46.06 85 LEU A C 1
ATOM 654 O O . LEU A 1 85 ? 11.356 -1.005 -13.402 1.00 46.06 85 LEU A O 1
ATOM 658 N N . GLU A 1 86 ? 12.569 -2.748 -12.650 1.00 40.34 86 GLU A N 1
ATOM 659 C CA . GLU A 1 86 ? 13.744 -2.561 -13.484 1.00 40.34 86 GLU A CA 1
ATOM 660 C C . GLU A 1 86 ? 13.424 -3.147 -14.865 1.00 40.34 86 GLU A C 1
ATOM 662 O O . GLU A 1 86 ? 13.023 -4.307 -14.993 1.00 40.34 86 GLU A O 1
ATOM 667 N N . PHE A 1 87 ? 13.506 -2.316 -15.901 1.00 40.84 87 PHE A N 1
ATOM 668 C CA . PHE A 1 87 ? 13.460 -2.778 -17.285 1.00 40.84 87 PHE A CA 1
ATOM 669 C C . PHE A 1 87 ? 14.821 -2.477 -17.890 1.00 40.84 87 PHE A C 1
ATOM 671 O O . PHE A 1 87 ? 15.119 -1.316 -18.183 1.00 40.84 87 PHE A O 1
ATOM 678 N N . ASP A 1 88 ? 15.645 -3.515 -18.034 1.00 39.53 88 ASP A N 1
ATOM 679 C CA . ASP A 1 88 ? 16.914 -3.424 -18.742 1.00 39.53 88 ASP A CA 1
ATOM 680 C C . ASP A 1 88 ? 16.728 -3.963 -20.179 1.00 39.53 88 ASP A C 1
ATOM 682 O O . ASP A 1 88 ? 16.437 -5.150 -20.364 1.00 39.53 88 ASP A O 1
ATOM 686 N N . PRO A 1 89 ? 16.832 -3.110 -21.216 1.00 38.31 89 PRO A N 1
ATOM 687 C CA . PRO A 1 89 ? 16.644 -3.512 -22.611 1.00 38.31 89 PRO A CA 1
ATOM 688 C C . PRO A 1 89 ? 17.738 -4.464 -23.129 1.00 38.31 89 PRO A C 1
ATOM 690 O O . PRO A 1 89 ? 17.559 -5.060 -24.191 1.00 38.31 89 PRO A O 1
ATOM 693 N N . THR A 1 90 ? 18.849 -4.633 -22.400 1.00 39.97 90 THR A N 1
ATOM 694 C CA . THR A 1 90 ? 20.00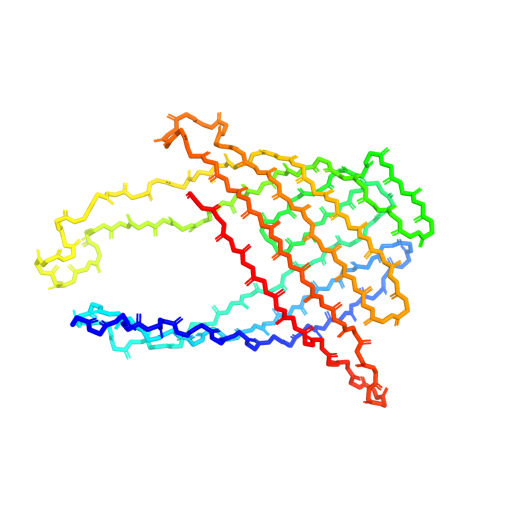2 -5.449 -22.822 1.00 39.97 90 THR A CA 1
ATOM 695 C C . THR A 1 90 ? 19.791 -6.961 -22.644 1.00 39.97 90 THR A C 1
ATOM 697 O O . THR A 1 90 ? 20.495 -7.741 -23.279 1.00 39.97 90 THR A O 1
ATOM 700 N N . ASP A 1 91 ? 18.794 -7.374 -21.852 1.00 42.62 91 ASP A N 1
ATOM 701 C CA . ASP A 1 91 ? 18.435 -8.784 -21.605 1.00 42.62 91 ASP A CA 1
ATOM 702 C C . ASP A 1 91 ? 17.308 -9.300 -22.534 1.00 42.62 91 ASP A C 1
ATOM 704 O O . ASP A 1 91 ? 16.752 -10.378 -22.315 1.00 42.62 91 ASP A O 1
ATOM 708 N N . ASN A 1 92 ? 16.937 -8.538 -23.574 1.00 38.22 92 ASN A N 1
ATOM 709 C CA . ASN A 1 92 ? 15.860 -8.885 -24.510 1.00 38.22 92 ASN A CA 1
ATOM 710 C C . ASN A 1 92 ? 16.388 -9.236 -25.916 1.00 38.22 92 ASN A C 1
ATOM 712 O O . ASN A 1 92 ? 17.072 -8.438 -26.561 1.00 38.22 92 ASN A O 1
ATOM 716 N N . ASP A 1 93 ? 15.977 -10.399 -26.433 1.00 47.28 93 ASP A N 1
ATOM 717 C CA . ASP A 1 93 ? 16.341 -10.910 -27.770 1.00 47.28 93 ASP A CA 1
ATOM 718 C C . ASP A 1 93 ? 15.563 -10.243 -28.930 1.00 47.28 93 ASP A C 1
ATOM 720 O O . ASP A 1 93 ? 15.822 -10.523 -30.103 1.00 47.28 93 ASP A O 1
ATOM 724 N N . ASP A 1 94 ? 14.601 -9.358 -28.634 1.00 41.03 94 ASP A N 1
ATOM 725 C CA . ASP A 1 94 ? 13.776 -8.673 -29.636 1.00 41.03 94 ASP A CA 1
ATOM 726 C C . ASP A 1 94 ? 14.275 -7.242 -29.918 1.00 41.03 94 ASP A C 1
ATOM 728 O O . ASP A 1 94 ? 14.301 -6.372 -29.042 1.00 41.03 94 ASP A O 1
ATOM 732 N N . TYR A 1 95 ? 14.619 -6.977 -31.181 1.00 44.19 95 TYR A N 1
ATOM 733 C CA . TYR A 1 95 ? 15.153 -5.701 -31.672 1.00 44.19 95 TYR A CA 1
ATOM 734 C C . TYR A 1 95 ? 14.203 -4.505 -31.465 1.00 44.19 95 TYR A C 1
ATOM 736 O O . TYR A 1 95 ? 14.654 -3.362 -31.404 1.00 44.19 95 TYR A O 1
ATOM 744 N N . ALA A 1 96 ? 12.890 -4.736 -31.349 1.00 45.19 96 ALA A N 1
ATOM 745 C CA . ALA A 1 96 ? 11.925 -3.680 -31.038 1.00 45.19 96 ALA A CA 1
ATOM 746 C C . ALA A 1 96 ? 11.903 -3.327 -29.539 1.00 45.19 96 ALA A C 1
ATOM 748 O O . ALA A 1 96 ? 11.597 -2.191 -29.183 1.00 45.19 96 ALA A O 1
ATOM 749 N N . MET A 1 97 ? 12.244 -4.280 -28.665 1.00 41.97 97 MET A N 1
ATOM 750 C CA . MET A 1 97 ? 12.307 -4.084 -27.210 1.00 41.97 97 MET A CA 1
ATOM 751 C C . MET A 1 97 ? 13.633 -3.450 -26.769 1.00 41.97 97 MET A C 1
ATOM 753 O O . MET A 1 97 ? 13.656 -2.721 -25.782 1.00 41.97 97 MET A O 1
ATOM 757 N N . GLN A 1 98 ? 14.704 -3.637 -27.548 1.00 45.78 98 GLN A N 1
ATOM 758 C CA . GLN A 1 98 ? 15.994 -2.952 -27.368 1.00 45.78 98 GLN A CA 1
ATOM 759 C C . GLN A 1 98 ? 15.926 -1.432 -27.619 1.00 45.78 98 GLN A C 1
ATOM 761 O O . GLN A 1 98 ? 16.860 -0.712 -27.280 1.00 45.78 98 GLN A O 1
ATOM 766 N N . GLN A 1 99 ? 14.836 -0.938 -28.219 1.00 44.19 99 GLN A N 1
ATOM 767 C CA . GLN A 1 99 ? 14.603 0.493 -28.465 1.00 44.19 99 GLN A CA 1
ATOM 768 C C . GLN A 1 99 ? 13.808 1.185 -27.348 1.00 44.19 99 GLN A C 1
ATOM 770 O O . GLN A 1 99 ? 13.540 2.380 -27.449 1.00 44.19 99 GLN A O 1
ATOM 775 N N . LEU A 1 100 ? 13.388 0.450 -26.314 1.00 44.88 100 LEU A N 1
ATOM 776 C CA . LEU A 1 100 ? 12.679 1.018 -25.171 1.00 44.88 100 LEU A CA 1
ATOM 777 C C . LEU A 1 100 ? 13.678 1.560 -24.143 1.00 44.88 100 LEU A C 1
ATOM 779 O O . LEU A 1 100 ? 14.695 0.927 -23.860 1.00 44.88 100 LEU A O 1
ATOM 783 N N . ASP A 1 101 ? 13.366 2.722 -23.569 1.00 41.38 101 ASP A N 1
ATOM 784 C CA . ASP A 1 101 ? 14.212 3.363 -22.564 1.00 41.38 101 ASP A CA 1
ATOM 785 C C . ASP A 1 101 ? 14.355 2.490 -21.308 1.00 41.38 101 ASP A C 1
ATOM 787 O O . ASP A 1 101 ? 13.378 1.937 -20.787 1.00 41.38 101 ASP A O 1
ATOM 791 N N . LYS A 1 102 ? 15.591 2.398 -20.804 1.00 40.06 102 LYS A N 1
ATOM 792 C CA . LYS A 1 102 ? 15.914 1.758 -19.527 1.00 40.06 102 LYS A CA 1
ATOM 793 C C . LYS A 1 102 ? 15.092 2.406 -18.412 1.00 40.06 102 LYS A C 1
ATOM 795 O O . LYS A 1 102 ? 15.100 3.626 -18.263 1.00 40.06 102 LYS A O 1
ATOM 800 N N . ARG A 1 103 ? 14.383 1.597 -17.620 1.00 51.56 103 ARG A N 1
ATOM 801 C CA . ARG A 1 103 ? 13.710 2.082 -16.407 1.00 51.56 103 ARG A CA 1
ATOM 802 C C . ARG A 1 103 ? 14.544 1.725 -15.197 1.00 51.56 103 ARG A C 1
ATOM 804 O O . ARG A 1 103 ? 14.559 0.569 -14.778 1.00 51.56 103 ARG A O 1
ATOM 811 N N . ASP A 1 104 ? 15.195 2.738 -14.646 1.00 50.44 104 ASP A N 1
ATOM 812 C CA . ASP A 1 104 ? 15.823 2.653 -13.339 1.00 50.44 104 ASP A CA 1
ATOM 813 C C . ASP A 1 104 ? 14.743 2.555 -12.255 1.00 50.44 104 ASP A C 1
ATOM 815 O O . ASP A 1 104 ? 13.656 3.132 -12.361 1.00 50.44 104 ASP A O 1
ATOM 819 N N . SER A 1 105 ? 15.027 1.794 -11.202 1.00 50.34 105 SER A N 1
ATOM 820 C CA . SER A 1 105 ? 14.082 1.620 -10.106 1.00 50.34 105 SER A CA 1
ATOM 821 C C . SER A 1 105 ? 13.825 2.960 -9.402 1.00 50.34 105 SER A C 1
ATOM 823 O O . SER A 1 105 ? 14.772 3.624 -8.979 1.00 50.34 105 SER A O 1
ATOM 825 N N . THR A 1 106 ? 12.557 3.336 -9.235 1.00 59.41 106 THR A N 1
ATOM 826 C CA . THR A 1 106 ? 12.160 4.572 -8.544 1.00 59.41 106 THR A CA 1
ATOM 827 C C . THR A 1 106 ? 11.597 4.257 -7.158 1.00 59.41 106 THR A C 1
ATOM 829 O O . THR A 1 106 ? 10.881 3.268 -6.951 1.00 59.41 106 THR A O 1
ATOM 832 N N . ALA A 1 107 ? 11.897 5.139 -6.205 1.00 75.38 107 ALA A N 1
ATOM 833 C CA . ALA A 1 107 ? 11.217 5.209 -4.924 1.00 75.38 107 ALA A CA 1
ATOM 834 C C . ALA A 1 107 ? 10.122 6.278 -4.990 1.00 75.38 107 ALA A C 1
ATOM 836 O O . ALA A 1 107 ? 10.366 7.426 -5.363 1.00 75.38 107 ALA A O 1
ATOM 837 N N . MET A 1 108 ? 8.915 5.887 -4.603 1.00 86.12 108 MET A N 1
ATOM 838 C CA . MET A 1 108 ? 7.755 6.764 -4.534 1.00 86.12 108 MET A CA 1
ATOM 839 C C . MET A 1 108 ? 7.440 7.049 -3.070 1.00 86.12 108 MET A C 1
ATOM 841 O O . MET A 1 108 ? 7.439 6.123 -2.257 1.00 86.12 108 MET A O 1
ATOM 845 N N . ALA A 1 109 ? 7.110 8.293 -2.734 1.00 89.88 109 ALA A N 1
ATOM 846 C CA . ALA A 1 109 ? 6.524 8.637 -1.442 1.00 89.88 109 ALA A CA 1
ATOM 847 C C . ALA A 1 109 ? 5.141 9.246 -1.629 1.00 89.88 109 ALA A C 1
ATOM 849 O O . ALA A 1 109 ? 4.858 9.909 -2.624 1.00 89.88 109 ALA A O 1
ATOM 850 N N . GLY A 1 110 ? 4.255 9.005 -0.674 1.00 92.75 110 GLY A N 1
ATOM 851 C CA . GLY A 1 110 ? 2.854 9.329 -0.841 1.00 92.75 110 GLY A CA 1
ATOM 852 C C . GLY A 1 110 ? 2.035 9.219 0.425 1.00 92.75 110 GLY A C 1
ATOM 853 O O . GLY A 1 110 ? 2.552 9.156 1.540 1.00 92.75 110 GLY A O 1
ATOM 854 N N . VAL A 1 111 ? 0.729 9.190 0.213 1.00 95.31 111 VAL A N 1
ATOM 855 C CA . VAL A 1 111 ? -0.284 9.009 1.240 1.00 95.31 111 VAL A CA 1
ATOM 856 C C . VAL A 1 111 ? -1.243 7.908 0.820 1.00 95.31 111 VAL A C 1
ATOM 858 O O . VAL A 1 111 ? -1.582 7.773 -0.359 1.00 95.31 111 VAL A O 1
ATOM 861 N N . ALA A 1 112 ? -1.721 7.144 1.794 1.00 96.12 112 ALA A N 1
ATOM 862 C CA . ALA A 1 112 ? -2.786 6.175 1.598 1.00 96.12 112 ALA A CA 1
ATOM 863 C C . ALA A 1 112 ? -3.851 6.335 2.678 1.00 96.12 112 ALA A C 1
ATOM 865 O O . ALA A 1 112 ? -3.545 6.427 3.870 1.00 96.12 112 ALA A O 1
ATOM 866 N N . TRP A 1 113 ? -5.101 6.344 2.236 1.00 96.62 113 TRP A N 1
ATOM 867 C CA . TRP A 1 113 ? -6.288 6.362 3.067 1.00 96.62 113 TRP A CA 1
ATOM 868 C C . TRP A 1 113 ? -7.090 5.084 2.845 1.00 96.62 113 TRP A C 1
ATOM 870 O O . TRP A 1 113 ? -7.414 4.738 1.707 1.00 96.62 113 TRP A O 1
ATOM 880 N N . TYR A 1 114 ? -7.426 4.409 3.938 1.00 95.75 114 TYR A N 1
ATOM 881 C CA . TYR A 1 114 ? -8.304 3.250 3.954 1.00 95.75 114 TYR A CA 1
ATOM 882 C C . TYR A 1 114 ? -9.573 3.589 4.723 1.00 95.75 114 TYR A C 1
ATOM 884 O O . TYR A 1 114 ? -9.514 4.135 5.824 1.00 95.75 114 TYR A O 1
ATOM 892 N N . HIS A 1 115 ? -10.714 3.233 4.144 1.00 96.44 115 HIS A N 1
ATOM 893 C CA . HIS A 1 115 ? -12.022 3.333 4.767 1.00 96.44 115 HIS A CA 1
ATOM 894 C C . HIS A 1 115 ? -12.647 1.948 4.889 1.00 96.44 115 HIS A C 1
ATOM 896 O O . HIS A 1 115 ? -12.969 1.321 3.879 1.00 96.44 115 HIS A O 1
ATOM 902 N N . HIS A 1 116 ? -12.822 1.476 6.117 1.00 93.88 116 HIS A N 1
ATOM 903 C CA . HIS A 1 116 ? -13.372 0.167 6.432 1.00 93.88 116 HIS A CA 1
ATOM 904 C C . HIS A 1 116 ? -14.871 0.259 6.713 1.00 93.88 116 HIS A C 1
ATOM 906 O O . HIS A 1 116 ? -15.321 0.965 7.616 1.00 93.88 116 HIS A O 1
ATOM 912 N N . GLU A 1 117 ? -15.641 -0.524 5.968 1.00 92.88 117 GLU A N 1
ATOM 913 C CA . GLU A 1 117 ? -17.068 -0.717 6.171 1.00 92.88 117 GLU A CA 1
ATOM 914 C C . GLU A 1 117 ? -17.435 -2.201 6.193 1.00 92.88 117 GLU A C 1
ATOM 916 O O . GLU A 1 117 ? -16.689 -3.076 5.751 1.00 92.88 117 GLU A O 1
ATOM 921 N N . ARG A 1 118 ? -18.642 -2.504 6.681 1.00 89.50 118 ARG A N 1
ATOM 922 C CA . ARG A 1 118 ? -19.137 -3.895 6.749 1.00 89.50 118 ARG A CA 1
ATOM 923 C C . ARG A 1 118 ? -19.177 -4.582 5.384 1.00 89.50 118 ARG A C 1
ATOM 925 O O . ARG A 1 118 ? -19.006 -5.793 5.294 1.00 89.50 118 ARG A O 1
ATOM 932 N N . TRP A 1 119 ? -19.432 -3.811 4.331 1.00 89.38 119 TRP A N 1
ATOM 933 C CA . TRP A 1 119 ? -19.534 -4.307 2.962 1.00 89.38 119 TRP A CA 1
ATOM 934 C C . TRP A 1 119 ? -18.176 -4.393 2.250 1.00 89.38 119 TRP A C 1
ATOM 936 O O . TRP A 1 119 ? -18.103 -4.982 1.178 1.00 89.38 119 TRP A O 1
ATOM 946 N N . GLY A 1 120 ? -17.093 -3.852 2.817 1.00 92.50 120 GLY A N 1
ATOM 947 C CA . GLY A 1 120 ? -15.784 -3.819 2.168 1.00 92.50 120 GLY A CA 1
ATOM 948 C C . GLY A 1 120 ? -14.894 -2.681 2.655 1.00 92.50 120 GLY A C 1
ATOM 949 O O . GLY A 1 120 ? -15.270 -1.885 3.507 1.00 92.50 120 GLY A O 1
ATOM 950 N N . THR A 1 121 ? -13.686 -2.619 2.110 1.00 94.88 121 THR A N 1
ATOM 951 C CA . THR A 1 121 ? -12.718 -1.552 2.349 1.00 94.88 121 THR A CA 1
ATOM 952 C C . THR A 1 121 ? -12.472 -0.794 1.057 1.00 94.88 121 THR A C 1
ATOM 954 O O . THR A 1 121 ? -12.272 -1.403 0.005 1.00 94.88 121 THR A O 1
ATOM 957 N N . VAL A 1 122 ? -12.473 0.531 1.146 1.00 96.38 122 VAL A N 1
ATOM 958 C CA . VAL A 1 122 ? -12.035 1.426 0.075 1.00 96.38 122 VAL A CA 1
ATOM 959 C C . VAL A 1 122 ? -10.628 1.895 0.398 1.00 96.38 122 VAL A C 1
ATOM 961 O O . VAL A 1 122 ? -10.359 2.293 1.526 1.00 96.38 122 VAL A O 1
ATOM 964 N N . LYS A 1 123 ? -9.741 1.871 -0.589 1.00 95.00 123 LYS A N 1
ATOM 965 C CA . LYS A 1 123 ? -8.404 2.447 -0.525 1.00 95.00 123 LYS A CA 1
ATOM 966 C C . LYS A 1 123 ? -8.307 3.552 -1.565 1.00 95.00 123 LYS A C 1
ATOM 968 O O . LYS A 1 123 ? -8.611 3.331 -2.735 1.00 95.00 123 LYS A O 1
ATOM 973 N N . ALA A 1 124 ? -7.838 4.715 -1.141 1.00 96.00 124 ALA A N 1
ATOM 974 C CA . ALA A 1 124 ? -7.369 5.766 -2.028 1.00 96.00 124 ALA A CA 1
ATOM 975 C C . ALA A 1 124 ? -5.911 6.072 -1.688 1.00 96.00 124 ALA A C 1
ATOM 977 O O . ALA A 1 124 ? -5.579 6.259 -0.519 1.00 96.00 124 ALA A O 1
ATOM 978 N N . SER A 1 125 ? -5.034 6.136 -2.683 1.00 93.88 125 SER A N 1
ATOM 979 C CA . SER A 1 125 ? -3.641 6.525 -2.464 1.00 93.88 125 SER A CA 1
ATOM 980 C C . SER A 1 125 ? -3.120 7.421 -3.569 1.00 93.88 125 SER A C 1
ATOM 982 O O . SER A 1 125 ? -3.574 7.347 -4.709 1.00 93.88 125 SER A O 1
ATOM 984 N N . ALA A 1 126 ? -2.153 8.256 -3.220 1.00 92.50 126 ALA A N 1
ATOM 985 C CA . ALA A 1 126 ? -1.428 9.099 -4.153 1.00 92.50 126 ALA A CA 1
ATOM 986 C C . ALA A 1 126 ? 0.046 9.109 -3.756 1.00 92.50 126 ALA A C 1
ATOM 988 O O . ALA A 1 126 ? 0.354 9.315 -2.584 1.00 92.50 126 ALA A O 1
ATOM 989 N N . ALA A 1 127 ? 0.943 8.893 -4.710 1.00 88.94 127 ALA A N 1
ATOM 990 C CA . ALA A 1 127 ? 2.382 8.923 -4.491 1.00 88.94 127 ALA A CA 1
ATOM 991 C C . ALA A 1 127 ? 3.094 9.645 -5.637 1.00 88.94 127 ALA A C 1
ATOM 993 O O . ALA A 1 127 ? 2.604 9.644 -6.763 1.00 88.94 127 ALA A O 1
ATOM 994 N N . ALA A 1 128 ? 4.244 10.243 -5.351 1.00 86.94 128 ALA A N 1
ATOM 995 C CA . ALA A 1 128 ? 5.100 10.923 -6.315 1.00 86.94 128 ALA A CA 1
ATOM 996 C C . ALA A 1 128 ? 6.539 10.400 -6.222 1.00 86.94 128 ALA A C 1
ATOM 998 O O . ALA A 1 128 ? 6.961 9.914 -5.168 1.00 86.94 128 ALA A O 1
ATOM 999 N N . ASP A 1 129 ? 7.265 10.482 -7.335 1.00 82.81 129 ASP A N 1
ATOM 1000 C CA . ASP A 1 129 ? 8.688 10.147 -7.407 1.00 82.81 129 ASP A CA 1
ATOM 1001 C C . ASP A 1 129 ? 9.500 11.086 -6.497 1.00 82.81 129 ASP A C 1
ATOM 1003 O O . ASP A 1 129 ? 9.322 12.304 -6.531 1.00 82.81 129 ASP A O 1
ATOM 1007 N N . VAL A 1 130 ? 10.368 10.512 -5.658 1.00 73.88 130 VAL A N 1
ATOM 1008 C CA . VAL A 1 130 ? 11.247 11.261 -4.740 1.00 73.88 130 VAL A CA 1
ATOM 1009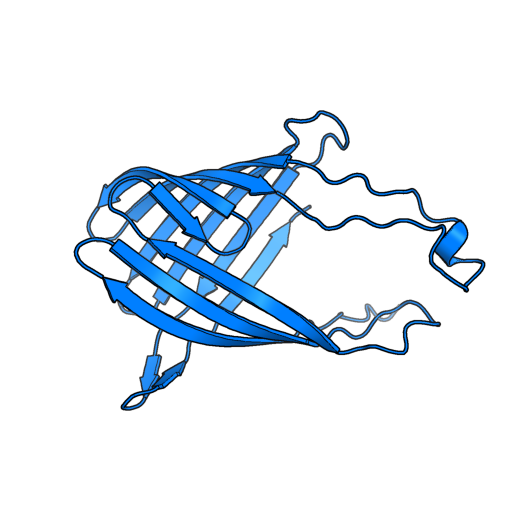 C C . VAL A 1 130 ? 12.699 11.296 -5.223 1.00 73.88 130 VAL A C 1
ATOM 1011 O O . VAL A 1 130 ? 13.472 12.137 -4.773 1.00 73.88 130 VAL A O 1
ATOM 1014 N N . LEU A 1 131 ? 13.086 10.395 -6.127 1.00 63.47 131 LEU A N 1
ATOM 1015 C CA . LEU A 1 131 ? 14.447 10.298 -6.658 1.00 63.47 131 LEU A CA 1
ATOM 1016 C C . LEU A 1 131 ? 14.675 11.200 -7.881 1.00 63.47 131 LEU A C 1
ATOM 1018 O O . LEU A 1 131 ? 15.793 11.244 -8.377 1.00 63.47 131 LEU A O 1
ATOM 1022 N N . ASP A 1 132 ? 13.641 11.914 -8.346 1.00 61.75 132 ASP A N 1
ATOM 1023 C CA . ASP A 1 132 ? 13.661 12.823 -9.510 1.00 61.75 132 ASP A CA 1
ATOM 1024 C C . ASP A 1 132 ? 14.096 12.133 -10.820 1.00 61.75 132 ASP A C 1
ATOM 1026 O O . ASP A 1 132 ? 14.484 12.767 -11.799 1.00 61.75 132 ASP A O 1
ATOM 1030 N N . ASN A 1 133 ? 13.989 10.802 -10.856 1.00 56.75 133 ASN A N 1
ATOM 1031 C CA . ASN A 1 133 ? 14.328 10.005 -12.031 1.00 56.75 133 ASN A CA 1
ATOM 1032 C C . ASN A 1 133 ? 13.212 10.054 -13.088 1.00 56.75 133 ASN A C 1
ATOM 1034 O O . ASN A 1 133 ? 13.500 9.941 -14.278 1.00 56.75 133 ASN A O 1
ATOM 1038 N N . SER A 1 134 ? 11.941 10.216 -12.682 1.00 56.31 134 SER A N 1
ATOM 1039 C CA . SER A 1 134 ? 10.796 10.183 -13.610 1.00 56.31 134 SER A CA 1
ATOM 1040 C C . SER A 1 134 ? 9.832 11.373 -13.553 1.00 56.31 134 SER A C 1
ATOM 1042 O O . SER A 1 134 ? 9.066 11.553 -14.499 1.00 56.31 134 SER A O 1
ATOM 1044 N N . ASN A 1 135 ? 9.821 12.175 -12.477 1.00 64.38 135 ASN A N 1
ATOM 1045 C CA . ASN A 1 135 ? 8.786 13.197 -12.218 1.00 64.38 135 ASN A CA 1
ATOM 1046 C C . ASN A 1 135 ? 7.328 12.665 -12.273 1.00 64.38 135 ASN A C 1
ATOM 1048 O O . ASN A 1 135 ? 6.378 13.420 -12.498 1.00 64.38 135 ASN A O 1
ATOM 1052 N N . GLY A 1 136 ? 7.136 11.357 -12.076 1.00 70.06 136 GLY A N 1
ATOM 1053 C CA . GLY A 1 136 ? 5.834 10.697 -12.149 1.00 70.06 136 GLY A CA 1
ATOM 1054 C C . GLY A 1 136 ? 5.019 10.789 -10.857 1.00 70.06 136 GLY A C 1
ATOM 1055 O O . GLY A 1 136 ? 5.562 10.841 -9.751 1.00 70.06 136 GLY A O 1
ATOM 1056 N N . TRP A 1 137 ? 3.694 10.746 -10.997 1.00 81.94 137 TRP A N 1
ATOM 1057 C CA . TRP A 1 137 ? 2.750 10.569 -9.895 1.00 81.94 137 TRP A CA 1
ATOM 1058 C C . TRP A 1 137 ? 1.861 9.358 -10.165 1.00 81.94 137 TRP A C 1
ATOM 1060 O O . TRP A 1 137 ? 1.568 9.019 -11.305 1.00 81.94 137 TRP A O 1
ATOM 1070 N N . VAL A 1 138 ? 1.444 8.682 -9.101 1.00 84.06 138 VAL A N 1
ATOM 1071 C CA . VAL A 1 138 ? 0.577 7.509 -9.169 1.00 84.06 138 VAL A CA 1
ATOM 1072 C C . VAL A 1 138 ? -0.588 7.722 -8.225 1.00 84.06 138 VAL A C 1
ATOM 1074 O O . VAL A 1 138 ? -0.398 7.858 -7.018 1.00 84.06 138 VAL A O 1
ATOM 1077 N N . GLY A 1 139 ? -1.798 7.736 -8.773 1.00 88.81 139 GLY A N 1
ATOM 1078 C CA . GLY A 1 139 ? -3.039 7.679 -8.007 1.00 88.81 139 GLY A CA 1
ATOM 1079 C C . GLY A 1 139 ? -3.631 6.276 -8.055 1.00 88.81 139 GLY A C 1
ATOM 1080 O O . GLY A 1 139 ? -3.654 5.655 -9.109 1.00 88.81 139 GLY A O 1
ATOM 1081 N N . GLU A 1 140 ? -4.161 5.765 -6.952 1.00 90.31 140 GLU A N 1
ATOM 1082 C CA . GLU A 1 140 ? -4.913 4.510 -6.934 1.00 90.31 140 GLU A CA 1
ATOM 1083 C C . GLU A 1 140 ? -6.238 4.717 -6.217 1.00 90.31 140 GLU A C 1
ATOM 1085 O O . GLU A 1 140 ? -6.297 5.337 -5.155 1.00 90.31 140 GLU A O 1
ATOM 1090 N N . LEU A 1 141 ? -7.295 4.149 -6.787 1.00 92.94 141 LEU A N 1
ATOM 1091 C CA . LEU A 1 141 ? -8.549 3.930 -6.091 1.00 92.94 141 LEU A CA 1
ATOM 1092 C C . LEU A 1 141 ? -8.912 2.456 -6.217 1.00 92.94 141 LEU A C 1
ATOM 1094 O O . LEU A 1 141 ? -9.060 1.942 -7.329 1.00 92.94 141 LEU A O 1
ATOM 1098 N N . SER A 1 142 ? -9.061 1.777 -5.088 1.00 92.69 142 SER A N 1
ATOM 1099 C CA . SER A 1 142 ? -9.428 0.369 -5.048 1.00 92.69 142 SER A CA 1
ATOM 1100 C C . SER A 1 142 ? -10.463 0.074 -3.974 1.00 92.69 142 SER A C 1
ATOM 1102 O O . SER A 1 142 ? -10.626 0.794 -2.993 1.00 92.69 142 SER A O 1
ATOM 1104 N N . VAL A 1 143 ? -11.226 -0.984 -4.206 1.00 93.06 143 VAL A N 1
ATOM 1105 C CA . VAL A 1 143 ? -12.245 -1.495 -3.305 1.00 93.06 143 VAL A CA 1
ATOM 1106 C C . VAL A 1 143 ? -12.088 -3.000 -3.208 1.00 93.06 143 VAL A C 1
ATOM 1108 O O . VAL A 1 143 ? -11.933 -3.686 -4.219 1.00 93.06 143 VAL A O 1
ATOM 1111 N N . PHE A 1 144 ? -12.105 -3.526 -1.993 1.00 92.75 144 PHE A N 1
ATOM 1112 C CA . PHE A 1 144 ? -11.949 -4.953 -1.751 1.00 92.75 144 PHE A CA 1
ATOM 1113 C C . PHE A 1 144 ? -12.815 -5.409 -0.587 1.00 92.75 144 PHE A C 1
ATOM 1115 O O . PHE A 1 144 ? -13.057 -4.667 0.361 1.00 92.75 144 PHE A O 1
ATOM 1122 N N . HIS A 1 145 ? -13.300 -6.642 -0.653 1.00 91.06 145 HIS A N 1
ATOM 1123 C CA . HIS A 1 145 ? -14.164 -7.204 0.378 1.00 91.06 145 HIS A CA 1
ATOM 1124 C C . HIS A 1 145 ? -13.620 -8.551 0.828 1.00 91.06 145 HIS A C 1
ATOM 1126 O O . HIS A 1 145 ? -13.432 -9.439 0.008 1.00 91.06 145 HIS A O 1
ATOM 1132 N N . LYS A 1 146 ? -13.356 -8.710 2.126 1.00 87.69 146 LYS A N 1
ATOM 1133 C CA . LYS A 1 146 ? -12.857 -9.967 2.688 1.00 87.69 146 LYS A CA 1
ATOM 1134 C C . LYS A 1 146 ? -14.035 -10.868 3.049 1.00 87.69 146 LYS A C 1
ATOM 1136 O O . LYS A 1 146 ? -14.809 -10.543 3.944 1.00 87.69 146 LYS A O 1
ATOM 1141 N N . MET A 1 147 ? -14.138 -12.012 2.383 1.00 87.44 147 MET A N 1
ATOM 1142 C CA . MET A 1 147 ? -15.151 -13.034 2.645 1.00 87.44 147 MET A CA 1
ATOM 1143 C C . MET A 1 147 ? -14.504 -14.254 3.292 1.00 87.44 147 MET A C 1
ATOM 1145 O O . MET A 1 147 ? -13.563 -14.827 2.745 1.00 87.44 147 MET A O 1
ATOM 1149 N N . GLN A 1 148 ? -15.034 -14.687 4.433 1.00 86.31 148 GLN A N 1
ATOM 1150 C CA . GLN A 1 148 ? -14.584 -15.908 5.095 1.00 86.31 148 GLN A CA 1
ATOM 1151 C C . GLN A 1 148 ? -15.431 -17.099 4.628 1.00 86.31 148 GLN A C 1
ATOM 1153 O O . GLN A 1 148 ? -16.647 -17.113 4.802 1.00 86.31 148 GLN A O 1
ATOM 1158 N N . ILE A 1 149 ? -14.785 -18.117 4.063 1.00 86.62 149 ILE A N 1
ATOM 1159 C CA . ILE A 1 149 ? -15.397 -19.376 3.625 1.00 86.62 149 ILE A CA 1
ATOM 1160 C C . ILE A 1 149 ? -14.763 -20.510 4.441 1.00 86.62 149 ILE A C 1
ATOM 1162 O O . ILE A 1 149 ? -13.754 -21.109 4.063 1.00 86.62 149 ILE A O 1
ATOM 1166 N N . GLY A 1 150 ? -15.331 -20.782 5.619 1.00 86.19 150 GLY A N 1
ATOM 1167 C CA . GLY A 1 150 ? -14.772 -21.747 6.569 1.00 86.19 150 GLY A CA 1
ATOM 1168 C C . GLY A 1 150 ? -13.377 -21.326 7.043 1.00 86.19 150 GLY A C 1
ATOM 1169 O O . GLY A 1 150 ? -13.224 -20.294 7.694 1.00 86.19 150 GLY A O 1
ATOM 1170 N N . ARG A 1 151 ? -12.350 -22.119 6.713 1.00 84.38 151 ARG A N 1
ATOM 1171 C CA . ARG A 1 151 ? -10.936 -21.812 7.025 1.00 84.38 151 ARG A CA 1
ATOM 1172 C C . ARG A 1 151 ? -10.235 -20.985 5.941 1.00 84.38 151 ARG A C 1
ATOM 1174 O O . ARG A 1 151 ? -9.094 -20.589 6.141 1.00 84.38 151 ARG A O 1
ATOM 1181 N N . LEU A 1 152 ? -10.891 -20.753 4.806 1.00 79.00 152 LEU A N 1
ATOM 1182 C CA . LEU A 1 152 ? -10.353 -19.989 3.685 1.00 79.00 152 LEU A CA 1
ATOM 1183 C C . LEU A 1 152 ? -10.886 -18.556 3.725 1.00 79.00 152 LEU A C 1
ATOM 1185 O O . LEU A 1 152 ? -12.025 -18.323 4.120 1.00 79.00 152 LEU A O 1
ATOM 1189 N N . SER A 1 153 ? -10.071 -17.606 3.279 1.00 80.31 153 SER A N 1
ATOM 1190 C CA . SER A 1 153 ? -10.485 -16.224 3.049 1.00 80.31 153 SER A CA 1
ATOM 1191 C C . SER A 1 153 ? -10.382 -15.935 1.558 1.00 80.31 153 SER A C 1
ATOM 1193 O O . SER A 1 153 ? -9.337 -16.172 0.957 1.00 80.31 153 SER A O 1
ATOM 1195 N N . LEU A 1 154 ? -11.450 -15.407 0.970 1.00 83.56 154 LEU A N 1
ATOM 1196 C CA . LEU A 1 154 ? -11.480 -14.927 -0.405 1.00 83.56 154 LEU A CA 1
ATOM 1197 C C . LEU A 1 154 ? -11.652 -13.410 -0.383 1.00 83.56 154 LEU A C 1
ATOM 1199 O O . LEU A 1 154 ? -12.613 -12.909 0.194 1.00 83.56 154 LEU A O 1
ATOM 1203 N N . THR A 1 155 ? -10.738 -12.690 -1.029 1.00 85.81 155 THR A N 1
ATOM 1204 C CA . THR A 1 155 ? -10.768 -11.224 -1.079 1.00 85.81 155 THR A CA 1
ATOM 1205 C C . THR A 1 155 ? -10.900 -10.754 -2.527 1.00 85.81 155 THR A C 1
ATOM 1207 O O . THR A 1 155 ? -9.883 -10.502 -3.174 1.00 85.81 155 THR A O 1
ATOM 1210 N N . PRO A 1 156 ? -12.119 -10.659 -3.089 1.00 85.69 156 PRO A N 1
ATOM 1211 C CA . PRO A 1 156 ? -12.342 -9.939 -4.334 1.00 85.69 156 PRO A CA 1
ATOM 1212 C C . PRO A 1 156 ? -11.891 -8.487 -4.190 1.00 85.69 156 PRO A C 1
ATOM 1214 O O . PRO A 1 156 ? -12.206 -7.822 -3.199 1.00 85.69 156 PRO A O 1
ATOM 1217 N N . ALA A 1 157 ? -11.185 -8.001 -5.205 1.00 85.81 157 ALA A N 1
ATOM 1218 C CA . ALA A 1 157 ? -10.713 -6.631 -5.291 1.00 85.81 157 ALA A CA 1
ATOM 1219 C C . ALA A 1 157 ? -10.955 -6.075 -6.696 1.00 85.81 157 ALA A C 1
ATOM 1221 O O . ALA A 1 157 ? -10.809 -6.779 -7.695 1.00 85.81 157 ALA A O 1
ATOM 1222 N N . LEU A 1 158 ? -11.312 -4.799 -6.759 1.00 89.00 158 LEU A N 1
ATOM 1223 C CA . LEU A 1 158 ? -11.403 -4.012 -7.981 1.00 89.00 158 LEU A CA 1
ATOM 1224 C C . LEU A 1 158 ? -10.635 -2.720 -7.750 1.00 89.00 158 LEU A C 1
ATOM 1226 O O . LEU A 1 158 ? -10.841 -2.048 -6.745 1.00 89.00 158 LEU A O 1
ATOM 1230 N N . GLY A 1 159 ? -9.756 -2.361 -8.675 1.00 85.88 159 GLY A N 1
ATOM 1231 C CA . GLY A 1 159 ? -8.933 -1.171 -8.534 1.00 85.88 159 GLY A CA 1
ATOM 1232 C C . GLY A 1 159 ? -8.614 -0.530 -9.867 1.00 85.88 159 GLY A C 1
ATOM 1233 O O . GLY A 1 159 ? -8.677 -1.170 -10.919 1.00 85.88 159 GLY A O 1
ATOM 1234 N N . ARG A 1 160 ? -8.275 0.753 -9.804 1.00 85.81 160 ARG A N 1
ATOM 1235 C CA . ARG A 1 160 ? -7.759 1.523 -10.925 1.00 85.81 160 ARG A CA 1
ATOM 1236 C C . ARG A 1 160 ? -6.578 2.359 -10.460 1.00 85.81 160 ARG A C 1
ATOM 1238 O O . ARG A 1 160 ? -6.709 3.134 -9.515 1.00 85.81 160 ARG A O 1
ATOM 1245 N N . SER A 1 161 ? -5.477 2.241 -11.188 1.00 80.94 161 SER A N 1
ATOM 1246 C CA . SER A 1 161 ? -4.326 3.131 -11.069 1.00 80.94 161 SER A CA 1
ATOM 1247 C C . SER A 1 161 ? -4.381 4.206 -12.158 1.00 80.94 161 SER A C 1
ATOM 1249 O O . SER A 1 161 ? -4.821 3.949 -13.282 1.00 80.94 161 SER A O 1
ATOM 1251 N N . LEU A 1 162 ? -3.974 5.417 -11.803 1.00 77.25 162 LEU A N 1
ATOM 1252 C CA . LEU A 1 162 ? -3.793 6.584 -12.655 1.00 77.25 162 LEU A CA 1
ATOM 1253 C C . LEU A 1 162 ? -2.297 6.915 -12.620 1.00 77.25 162 LEU A C 1
ATOM 1255 O O . LEU A 1 162 ? -1.721 6.942 -11.533 1.00 77.25 162 LEU A O 1
ATOM 1259 N N . LEU A 1 163 ? -1.697 7.094 -13.794 1.00 67.94 163 LEU A N 1
ATOM 1260 C CA . LEU A 1 163 ? -0.289 7.432 -14.021 1.00 67.94 163 LEU A CA 1
ATOM 1261 C C . LEU A 1 163 ? -0.219 8.728 -14.833 1.00 67.94 163 LEU A C 1
ATOM 1263 O O . LEU A 1 163 ? -1.192 8.961 -15.596 1.00 67.94 163 LEU A O 1
#

pLDDT: mean 71.98, std 19.77, range [31.17, 96.75]

Sequence (163 aa):
MLINRNIVALFALPFMASATASELSIGAGAAYNESPYRGYNENTKAIPLISYEGDTFYVRQTTLGFILSQSEKNELSLTASWMPLEFDPTDNDDYAMQQLDKRDSTAMAGVAWYHHERWGTVKASAAADVLDNSNGWVGELSVFHKMQIGRLSLTPALGRSLL

Foldseek 3Di:
DDDPDKDKDKAKDKDWDDDPQKIKIKIKIKIATDDPDPPDPDRIDIAIFIKMDHDAWIDGRQKIWGWPDDDPFKTKTKIKGKDPPFDDLVPDPDPVSVPDDTDDIFIKIWMKMWGDDPAWIWIWIKIATPVPPDRDIKIKIKIWDWDDDPPDIDIDMDMDMDD

Radius of gyration: 18.0 Å; chains: 1; bounding box: 40×35×54 Å